Protein AF-A0A3L7NQV0-F1 (afdb_monomer)

Sequence (126 aa):
MAGSDASNGRPDRPSPADWRKSAGLLPAWFTERMAAGPCRFALLLATGQVLVVDAVRDLRQSTGGQVWLDVEIIVPFKKDGFPWGHFPLIKLSADERAICSINAAHVVAAVEVDTWDVPPLQPSED

pLDDT: mean 76.07, std 17.46, range [33.97, 96.19]

Solvent-accessible surface area (backbone atoms only — not comparable to full-atom values): 8012 Å² total; per-residue (Å²): 134,86,81,80,79,78,75,76,86,66,77,73,67,64,51,71,68,57,54,57,76,46,64,80,80,52,61,66,73,57,55,51,50,63,62,73,45,97,51,31,35,39,32,34,32,76,86,60,32,34,42,37,30,57,37,73,49,46,78,46,68,48,99,86,69,51,44,32,38,30,30,33,49,49,68,80,81,64,67,89,82,48,99,56,69,86,46,54,68,60,71,69,93,45,82,93,57,31,69,52,75,42,56,54,90,42,51,75,44,79,42,82,45,80,88,70,73,74,75,77,83,73,76,82,88,125

Foldseek 3Di:
DDDDPPPPPDPDADALVQLVVVPPLDPPVVSVVLNPDFWWKWFQFLVQEIWIFRHFRHWDADPVRWIKTWTFTDDAPDLPQDPPSVTHYDDDPDNVRRIDMDGCVRGPDMDIDDDHDDPPPDPPDD

Radius of gyration: 16.35 Å; Cα contacts (8 Å, |Δi|>4): 176; chains: 1; bounding box: 52×32×45 Å

Secondary structure (DSSP, 8-state):
--------S-PPPPPHHHHHHTTTSS-HHHHHHHHSS--EEEEEETTS-EEEEEEEEEEEE-TTS-EEEEEEE---S-STT-TTTTSPBP--SSGGG-EEEEEGGGEEEEEEE--PPPPP------

Structure (mmCIF, N/CA/C/O backbone):
data_AF-A0A3L7NQV0-F1
#
_entry.id   AF-A0A3L7NQV0-F1
#
loop_
_atom_site.group_PDB
_atom_site.id
_atom_site.type_symbol
_atom_site.label_atom_id
_atom_site.label_alt_id
_atom_site.label_comp_id
_atom_site.label_asym_id
_atom_site.label_entity_id
_atom_site.label_seq_id
_atom_site.pdbx_PDB_ins_code
_atom_site.Cartn_x
_atom_site.Cartn_y
_atom_site.Cartn_z
_atom_site.occupancy
_atom_site.B_iso_or_equiv
_atom_site.auth_seq_id
_atom_site.auth_comp_id
_atom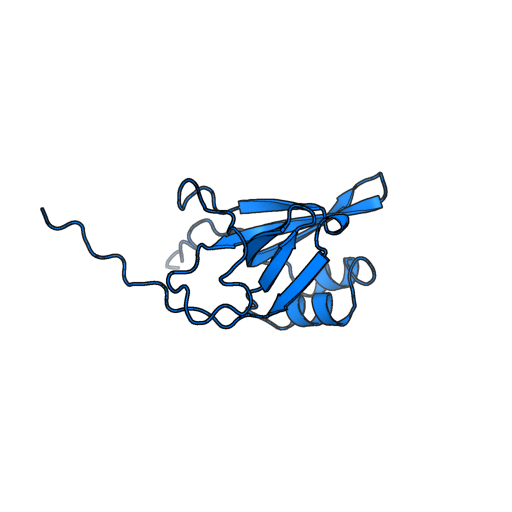_site.auth_asym_id
_atom_site.auth_atom_id
_atom_site.pdbx_PDB_model_num
ATOM 1 N N . MET A 1 1 ? 40.635 10.539 7.279 1.00 38.69 1 MET A N 1
ATOM 2 C CA . MET A 1 1 ? 39.639 11.533 6.828 1.00 38.69 1 MET A CA 1
ATOM 3 C C . MET A 1 1 ? 38.465 10.753 6.278 1.00 38.69 1 MET A C 1
ATOM 5 O O . MET A 1 1 ? 38.635 10.052 5.292 1.00 38.69 1 MET A O 1
ATOM 9 N N . ALA A 1 2 ? 37.349 10.753 7.007 1.00 34.44 2 ALA A N 1
ATOM 10 C CA . ALA A 1 2 ? 36.142 10.027 6.637 1.00 34.44 2 ALA A CA 1
ATOM 11 C C . ALA A 1 2 ? 35.457 10.751 5.468 1.00 34.44 2 ALA A C 1
ATOM 13 O O . ALA A 1 2 ? 35.152 11.938 5.576 1.00 34.44 2 ALA A O 1
ATOM 14 N N . GLY A 1 3 ? 35.276 10.044 4.353 1.00 33.97 3 GLY A N 1
ATOM 15 C CA . GLY A 1 3 ? 34.440 10.486 3.243 1.00 33.97 3 GLY A CA 1
ATOM 16 C C . GLY A 1 3 ? 32.980 10.315 3.636 1.00 33.97 3 GLY A C 1
ATOM 17 O O . GLY A 1 3 ? 32.538 9.207 3.918 1.00 33.97 3 GLY A O 1
ATOM 18 N N . SER A 1 4 ? 32.279 11.438 3.723 1.00 39.78 4 SER A N 1
ATOM 19 C CA . SER A 1 4 ? 30.848 11.546 3.979 1.00 39.78 4 SER A CA 1
ATOM 20 C C . SER A 1 4 ? 30.083 10.921 2.809 1.00 39.78 4 SER A C 1
ATOM 22 O O . SER A 1 4 ? 30.023 11.515 1.731 1.00 39.78 4 SER A O 1
ATOM 24 N N . ASP A 1 5 ? 29.506 9.742 3.028 1.00 37.88 5 ASP A N 1
ATOM 25 C CA . ASP A 1 5 ? 28.511 9.146 2.140 1.00 37.88 5 ASP A CA 1
ATOM 26 C C . ASP A 1 5 ? 27.219 9.957 2.305 1.00 37.88 5 ASP A C 1
ATOM 28 O O . ASP A 1 5 ? 26.475 9.809 3.277 1.00 37.88 5 ASP A O 1
ATOM 32 N N . ALA A 1 6 ? 27.009 10.915 1.407 1.00 39.97 6 ALA A N 1
ATOM 33 C CA . ALA A 1 6 ? 25.783 11.689 1.348 1.00 39.97 6 ALA A CA 1
ATOM 34 C C . ALA A 1 6 ? 24.663 10.768 0.845 1.00 39.97 6 ALA A C 1
ATOM 36 O O . ALA A 1 6 ? 24.399 10.681 -0.353 1.00 39.97 6 ALA A O 1
ATOM 37 N N . SER A 1 7 ? 24.011 10.049 1.760 1.00 43.22 7 SER A N 1
ATOM 38 C CA . SER A 1 7 ? 22.772 9.342 1.462 1.00 43.22 7 SER A CA 1
ATOM 39 C C . SER A 1 7 ? 21.726 10.380 1.054 1.00 43.22 7 SER A C 1
ATOM 41 O O . SER A 1 7 ? 21.196 11.107 1.895 1.00 43.22 7 SER A O 1
ATOM 43 N N . ASN A 1 8 ? 21.472 10.486 -0.249 1.00 38.91 8 ASN A N 1
ATOM 44 C CA . ASN A 1 8 ? 20.402 11.281 -0.841 1.00 38.91 8 ASN A CA 1
ATOM 45 C C . ASN A 1 8 ? 19.089 11.047 -0.091 1.00 38.91 8 ASN A C 1
ATOM 47 O O . ASN A 1 8 ? 18.464 10.028 -0.351 1.00 38.91 8 ASN A O 1
ATOM 51 N N . GLY A 1 9 ? 18.715 11.960 0.817 1.00 39.72 9 GLY A N 1
ATOM 52 C CA . GLY A 1 9 ? 17.371 12.335 1.298 1.00 39.72 9 GLY A CA 1
ATOM 53 C C . GLY A 1 9 ? 16.260 11.287 1.470 1.00 39.72 9 GLY A C 1
ATOM 54 O O . GLY A 1 9 ? 15.111 11.674 1.665 1.00 39.72 9 GLY A O 1
ATOM 55 N N . ARG A 1 10 ? 16.541 9.989 1.371 1.00 47.41 10 ARG A N 1
ATOM 56 C CA . ARG A 1 10 ? 15.562 8.913 1.402 1.00 47.41 10 ARG A CA 1
ATOM 57 C C . ARG A 1 10 ? 15.333 8.616 2.881 1.00 47.41 10 ARG A C 1
ATOM 59 O O . ARG A 1 10 ? 16.274 8.159 3.524 1.00 47.41 10 ARG A O 1
ATOM 66 N N . PRO A 1 11 ? 14.147 8.907 3.447 1.00 53.53 11 PRO A N 1
ATOM 67 C CA . PRO A 1 11 ? 13.885 8.574 4.838 1.00 53.53 11 PRO A CA 1
ATOM 68 C C . PRO A 1 11 ? 14.096 7.074 5.048 1.00 53.53 11 PRO A C 1
ATOM 70 O O . PRO A 1 11 ? 13.765 6.263 4.169 1.00 53.53 11 PRO A O 1
ATOM 73 N N . ASP A 1 12 ? 14.674 6.730 6.196 1.00 62.97 12 ASP A N 1
ATOM 74 C CA . ASP A 1 12 ? 15.026 5.356 6.524 1.00 62.97 12 ASP A CA 1
ATOM 75 C C . ASP A 1 12 ? 13.792 4.457 6.452 1.00 62.97 12 ASP A C 1
ATOM 77 O O . ASP A 1 12 ? 12.693 4.800 6.893 1.00 62.97 12 ASP A O 1
ATOM 81 N N . ARG A 1 13 ? 13.972 3.284 5.847 1.00 64.19 13 ARG A N 1
ATOM 82 C CA . ARG A 1 13 ? 12.953 2.237 5.856 1.00 64.19 13 ARG A CA 1
ATOM 83 C C . ARG A 1 13 ? 12.693 1.812 7.310 1.00 64.19 13 ARG A C 1
ATOM 85 O O . ARG A 1 13 ? 13.658 1.728 8.072 1.00 64.19 13 ARG A O 1
ATOM 92 N N . PRO A 1 14 ? 11.452 1.450 7.684 1.00 68.56 14 PRO A N 1
ATOM 93 C CA . PRO A 1 14 ? 11.176 0.947 9.021 1.00 68.56 14 PRO A CA 1
ATOM 94 C C . PRO A 1 14 ? 12.053 -0.247 9.350 1.00 68.56 14 PRO A C 1
ATOM 96 O O . PRO A 1 14 ? 12.243 -1.156 8.528 1.00 68.56 14 PRO A O 1
ATOM 99 N N . SER A 1 15 ? 12.576 -0.245 10.570 1.00 68.31 15 SER A N 1
ATOM 100 C CA . SER A 1 15 ? 13.364 -1.359 11.062 1.00 68.31 15 SER A CA 1
ATOM 101 C C . SER A 1 15 ? 12.467 -2.591 11.254 1.00 68.31 15 SER A C 1
ATOM 103 O O . SER A 1 15 ? 11.254 -2.468 11.460 1.00 68.31 15 SER A O 1
ATOM 105 N N . PRO A 1 16 ? 13.029 -3.811 11.288 1.00 66.75 16 PRO A N 1
ATOM 106 C CA . PRO A 1 16 ? 12.263 -5.006 11.646 1.00 66.75 16 PRO A CA 1
ATOM 107 C C . PRO A 1 16 ? 11.534 -4.896 12.999 1.00 66.75 16 PRO A C 1
ATOM 109 O O . PRO A 1 16 ? 10.512 -5.549 13.207 1.00 66.75 16 PRO A O 1
ATOM 112 N N . ALA A 1 17 ? 12.039 -4.079 13.931 1.00 66.06 17 ALA A N 1
ATOM 113 C CA . ALA A 1 17 ? 11.398 -3.836 15.220 1.00 66.06 17 ALA A CA 1
ATOM 114 C C . ALA A 1 17 ? 10.131 -2.970 15.097 1.00 66.06 17 ALA A C 1
ATOM 116 O O . ALA A 1 17 ? 9.174 -3.190 15.841 1.00 66.06 17 ALA A O 1
ATOM 117 N N . ASP A 1 18 ? 10.091 -2.043 14.139 1.00 71.06 18 ASP A N 1
ATOM 118 C CA . ASP A 1 18 ? 8.918 -1.203 13.867 1.00 71.06 18 ASP A CA 1
ATOM 119 C C . ASP A 1 18 ? 7.783 -2.031 13.246 1.00 71.06 18 ASP A C 1
ATOM 121 O O . ASP A 1 18 ? 6.617 -1.899 13.630 1.00 71.06 18 ASP A O 1
ATOM 125 N N . TRP A 1 19 ? 8.129 -3.016 12.410 1.00 73.12 19 TRP A N 1
ATOM 126 C CA . TRP A 1 19 ? 7.156 -3.979 11.883 1.00 73.12 19 TRP A CA 1
ATOM 127 C C . TRP A 1 19 ? 6.572 -4.919 12.936 1.00 73.12 19 TRP A C 1
ATOM 129 O O . TRP A 1 19 ? 5.418 -5.325 12.823 1.00 73.12 19 TRP A O 1
ATOM 139 N N . ARG A 1 20 ? 7.312 -5.222 14.007 1.00 67.75 20 ARG A N 1
ATOM 140 C CA . ARG A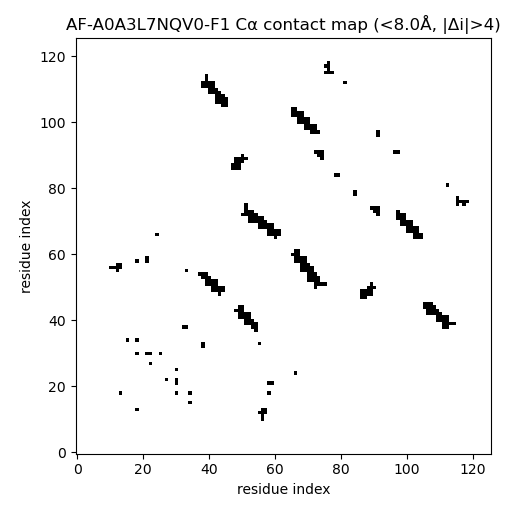 1 20 ? 6.776 -6.016 15.125 1.00 67.75 20 ARG A CA 1
ATOM 141 C C . ARG A 1 20 ? 5.741 -5.253 15.948 1.00 67.75 20 ARG A C 1
ATOM 143 O O . ARG A 1 20 ? 4.780 -5.863 16.398 1.00 67.75 20 ARG A O 1
ATOM 150 N N . LYS A 1 21 ? 5.893 -3.934 16.117 1.00 68.62 21 LYS A N 1
ATOM 151 C CA . LYS A 1 21 ? 4.872 -3.085 16.773 1.00 68.62 21 LYS A CA 1
ATOM 152 C C . LYS A 1 21 ? 3.583 -2.989 15.952 1.00 68.62 21 LYS A C 1
ATOM 154 O O . LYS A 1 21 ? 2.516 -2.754 16.501 1.00 68.62 21 LYS A O 1
ATOM 159 N N . SER A 1 22 ? 3.713 -3.205 14.649 1.00 70.81 22 SER A N 1
ATOM 160 C CA . SER A 1 22 ? 2.640 -3.237 13.659 1.00 70.81 22 SER A CA 1
ATOM 161 C C . SER A 1 22 ? 1.949 -4.602 13.534 1.00 70.81 22 SER A C 1
ATOM 163 O O . SER A 1 22 ? 1.016 -4.756 12.741 1.00 70.81 22 SER A O 1
ATOM 165 N N . ALA A 1 23 ? 2.410 -5.611 14.283 1.00 70.31 23 ALA A N 1
ATOM 166 C CA . ALA A 1 23 ? 1.860 -6.957 14.231 1.00 70.31 23 ALA A CA 1
ATOM 167 C C . ALA A 1 23 ? 0.371 -6.947 14.613 1.00 70.31 23 ALA A C 1
ATOM 169 O O . ALA A 1 23 ? -0.010 -6.464 15.676 1.00 70.31 23 ALA A O 1
ATOM 170 N N . GLY A 1 24 ? -0.472 -7.483 13.727 1.00 81.12 24 GLY A N 1
ATOM 171 C CA . GLY A 1 24 ? -1.922 -7.562 13.923 1.00 81.12 24 GLY A CA 1
ATOM 172 C C . GLY A 1 24 ? -2.732 -6.396 13.345 1.00 81.12 24 GLY A C 1
ATOM 173 O O . GLY A 1 24 ? -3.955 -6.494 13.314 1.00 81.12 24 GLY A O 1
ATOM 174 N N . LEU A 1 25 ? -2.095 -5.331 12.839 1.00 87.31 25 LEU A N 1
ATOM 175 C CA . LEU A 1 25 ? -2.802 -4.249 12.130 1.00 87.31 25 LEU A CA 1
ATOM 176 C C . LEU A 1 25 ? -3.147 -4.610 10.678 1.00 87.31 25 LEU A C 1
ATOM 178 O O . LEU A 1 25 ? -4.062 -4.036 10.091 1.00 87.31 25 LEU A O 1
ATOM 182 N N . LEU A 1 26 ? -2.406 -5.552 10.097 1.00 86.94 26 LEU A N 1
ATOM 183 C CA . LEU A 1 26 ? -2.562 -6.040 8.730 1.00 86.94 26 LEU A CA 1
ATOM 184 C C . LEU A 1 26 ? -2.516 -7.575 8.717 1.00 86.94 26 LEU A C 1
ATOM 186 O O . LEU A 1 26 ? -2.051 -8.180 9.690 1.00 86.94 26 LEU A 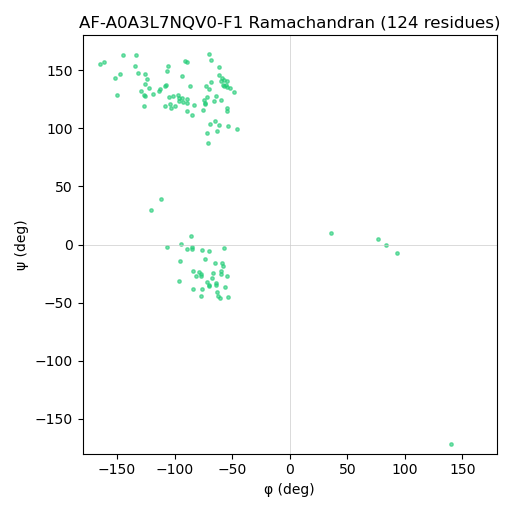O 1
ATOM 190 N N . PRO A 1 27 ? -2.972 -8.224 7.628 1.00 87.19 27 PRO A N 1
ATOM 191 C CA . PRO A 1 27 ? -2.804 -9.662 7.457 1.00 87.19 27 PRO A CA 1
ATOM 192 C C . PRO A 1 27 ? -1.342 -10.083 7.645 1.00 87.19 27 PRO A C 1
ATOM 194 O O . PRO A 1 27 ? -0.442 -9.460 7.081 1.00 87.19 27 PRO A O 1
ATOM 197 N N . ALA A 1 28 ? -1.113 -11.162 8.403 1.00 87.19 28 ALA A N 1
ATOM 198 C CA . ALA A 1 28 ? 0.231 -11.601 8.792 1.00 87.19 28 ALA A CA 1
ATOM 199 C C . ALA A 1 28 ? 1.172 -11.777 7.589 1.00 87.19 28 ALA A C 1
ATOM 201 O O . ALA A 1 28 ? 2.278 -11.244 7.602 1.00 87.19 28 ALA A O 1
ATOM 202 N N . TRP A 1 29 ? 0.691 -12.412 6.511 1.00 86.81 29 TRP A N 1
ATOM 203 C CA . TRP A 1 29 ? 1.464 -12.611 5.279 1.00 86.81 29 TRP A CA 1
ATOM 204 C C . TRP A 1 29 ? 1.983 -11.293 4.685 1.00 86.81 29 TRP A C 1
ATOM 206 O O . TRP A 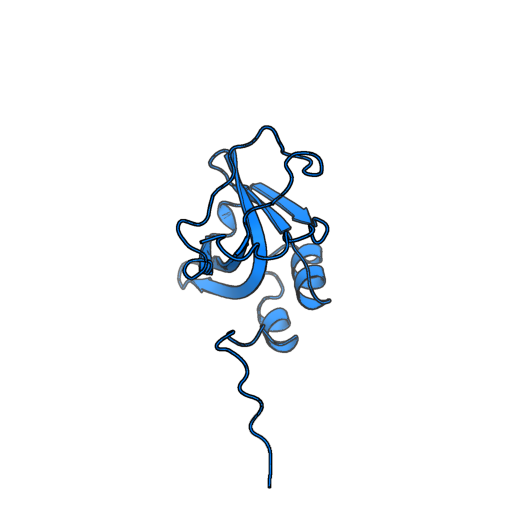1 29 ? 3.093 -11.238 4.159 1.00 86.81 29 TRP A O 1
ATOM 216 N N . PHE A 1 30 ? 1.193 -10.220 4.776 1.00 85.88 30 PHE A N 1
ATOM 217 C CA . PHE A 1 30 ? 1.517 -8.933 4.175 1.00 85.88 30 PHE A CA 1
ATOM 218 C C . PHE A 1 30 ? 2.570 -8.203 5.010 1.00 85.88 30 PHE A C 1
ATOM 220 O O . PHE A 1 30 ? 3.568 -7.726 4.471 1.00 85.88 30 PHE A O 1
ATOM 227 N N . THR A 1 31 ? 2.412 -8.192 6.338 1.00 86.06 31 THR A N 1
ATOM 228 C CA . THR A 1 31 ? 3.415 -7.640 7.261 1.00 86.06 31 THR A CA 1
ATOM 229 C C . THR A 1 31 ? 4.738 -8.400 7.186 1.00 86.06 31 THR A C 1
ATOM 231 O O . THR A 1 31 ? 5.797 -7.778 7.118 1.00 86.06 31 THR A O 1
ATOM 234 N N . GLU A 1 32 ? 4.695 -9.733 7.149 1.00 85.69 32 GLU A N 1
ATOM 235 C CA . GLU A 1 32 ? 5.884 -10.575 6.988 1.00 85.69 32 GLU A CA 1
ATOM 236 C C . GLU A 1 32 ? 6.593 -10.280 5.667 1.00 85.69 32 GLU A C 1
ATOM 238 O O . GLU A 1 32 ? 7.809 -10.061 5.652 1.00 85.69 32 GLU A O 1
ATOM 243 N N . ARG A 1 33 ? 5.841 -10.180 4.562 1.00 85.12 33 ARG A N 1
ATOM 244 C CA . ARG A 1 33 ? 6.427 -9.873 3.257 1.00 85.12 33 ARG A CA 1
ATOM 245 C C . ARG A 1 33 ? 7.072 -8.488 3.221 1.00 85.12 33 ARG A C 1
ATOM 247 O O . ARG A 1 33 ? 8.171 -8.365 2.679 1.00 85.12 33 ARG A O 1
ATOM 254 N N . MET A 1 34 ? 6.444 -7.477 3.824 1.00 81.81 34 MET A N 1
ATOM 255 C CA . MET A 1 34 ? 7.014 -6.130 3.960 1.00 81.81 34 MET A CA 1
ATOM 256 C C . MET A 1 34 ? 8.282 -6.101 4.822 1.00 81.81 34 MET A C 1
ATOM 258 O O . MET A 1 34 ? 9.185 -5.305 4.558 1.00 81.81 34 MET A O 1
ATOM 262 N N . ALA A 1 35 ? 8.384 -6.964 5.835 1.00 80.88 35 ALA A N 1
ATOM 263 C CA . ALA A 1 35 ? 9.565 -7.058 6.690 1.00 80.88 35 ALA A CA 1
ATOM 264 C C . ALA A 1 35 ? 10.735 -7.810 6.026 1.00 80.88 35 ALA A C 1
ATOM 266 O O . ALA A 1 35 ? 11.891 -7.543 6.353 1.00 80.88 35 ALA A O 1
ATOM 267 N N . ALA A 1 36 ? 10.454 -8.721 5.088 1.00 82.62 36 ALA A N 1
ATOM 268 C CA . ALA A 1 36 ? 11.438 -9.638 4.505 1.00 82.62 36 ALA A CA 1
ATOM 269 C C . ALA A 1 36 ? 12.436 -9.007 3.512 1.00 82.62 36 ALA A C 1
ATOM 271 O O . ALA A 1 36 ? 13.424 -9.644 3.157 1.00 82.62 36 ALA A O 1
ATOM 272 N N . GLY A 1 37 ? 12.212 -7.778 3.041 1.00 74.38 37 GLY A N 1
ATOM 273 C CA . GLY A 1 37 ? 13.103 -7.124 2.074 1.00 74.38 37 GLY A CA 1
ATOM 274 C C . GLY A 1 37 ? 12.341 -6.336 1.014 1.00 74.38 37 GLY A C 1
ATOM 275 O O . GLY A 1 37 ? 11.144 -6.113 1.181 1.00 74.38 37 GLY A O 1
ATOM 276 N N . PRO A 1 38 ? 13.011 -5.821 -0.032 1.00 74.38 38 PRO A N 1
ATOM 277 C CA . PRO A 1 38 ? 12.356 -5.068 -1.102 1.00 74.38 38 PRO A CA 1
ATOM 278 C C . PRO A 1 38 ? 11.110 -5.800 -1.621 1.00 74.38 38 PRO A C 1
ATOM 280 O O . PRO A 1 38 ? 11.135 -7.010 -1.854 1.00 74.38 38 PRO A O 1
ATOM 283 N N . CYS A 1 39 ? 10.004 -5.075 -1.725 1.00 79.06 39 CYS A N 1
ATOM 284 C CA . CYS A 1 39 ? 8.715 -5.595 -2.159 1.00 79.06 39 CYS A CA 1
ATOM 285 C C . CYS A 1 39 ? 7.950 -4.470 -2.838 1.00 79.06 39 CYS A C 1
ATOM 287 O O . CYS A 1 39 ? 7.798 -3.397 -2.254 1.00 79.06 39 CYS A O 1
ATOM 289 N N . ARG A 1 40 ? 7.452 -4.740 -4.041 1.00 86.94 40 ARG A N 1
ATOM 290 C CA . ARG A 1 40 ? 6.565 -3.834 -4.757 1.00 86.94 40 ARG A CA 1
ATOM 291 C C . ARG A 1 40 ? 5.168 -4.429 -4.751 1.00 86.94 40 ARG A C 1
ATOM 293 O O . ARG A 1 40 ? 5.001 -5.627 -4.975 1.00 86.94 40 ARG A O 1
ATOM 300 N N . PHE A 1 41 ? 4.169 -3.600 -4.489 1.00 89.00 41 PHE A N 1
ATOM 301 C CA . PHE A 1 41 ? 2.783 -4.049 -4.423 1.00 89.00 41 PHE A CA 1
ATOM 302 C C . PHE A 1 41 ? 1.891 -3.246 -5.352 1.00 89.00 41 PHE A C 1
ATOM 304 O O . PHE A 1 41 ? 1.970 -2.024 -5.417 1.00 89.00 41 PHE A O 1
ATOM 311 N N . ALA A 1 42 ? 0.990 -3.947 -6.023 1.00 89.94 42 ALA A N 1
ATOM 312 C CA . ALA A 1 42 ? -0.197 -3.387 -6.633 1.00 89.94 42 ALA A CA 1
ATOM 313 C C . ALA A 1 42 ? -1.339 -3.405 -5.618 1.00 89.94 42 ALA A C 1
ATOM 315 O O . ALA A 1 42 ? -1.713 -4.472 -5.127 1.00 89.94 42 ALA A O 1
ATOM 316 N N . LEU A 1 43 ? -1.904 -2.239 -5.318 1.00 92.06 43 LEU A N 1
ATOM 317 C CA . LEU A 1 43 ? -3.040 -2.088 -4.415 1.00 92.06 43 LEU A CA 1
ATOM 318 C C . LEU A 1 43 ? -4.289 -1.723 -5.218 1.00 92.06 43 LEU A C 1
ATOM 320 O O . LEU A 1 43 ? -4.312 -0.677 -5.870 1.00 92.06 43 LEU A O 1
ATOM 324 N N . LEU A 1 44 ? -5.327 -2.566 -5.171 1.00 93.00 44 LEU A N 1
ATOM 325 C CA . LEU A 1 44 ? -6.641 -2.241 -5.734 1.00 93.00 44 LEU A CA 1
ATOM 326 C C . LEU A 1 44 ? -7.370 -1.428 -4.690 1.00 93.00 44 LEU A C 1
ATOM 328 O O . LEU A 1 44 ? -7.605 -1.920 -3.586 1.00 93.00 44 LEU A O 1
ATOM 332 N N . LEU A 1 45 ? -7.746 -0.208 -5.033 1.00 94.50 45 LEU A N 1
ATOM 333 C CA . LEU A 1 45 ? -8.494 0.646 -4.133 1.00 94.50 45 LEU A CA 1
ATOM 334 C C . LEU A 1 45 ? -9.996 0.431 -4.306 1.00 94.50 45 LEU A C 1
ATOM 336 O O . LEU A 1 45 ? -10.473 0.051 -5.374 1.00 94.50 45 LEU A O 1
ATOM 340 N N . ALA A 1 46 ? -10.761 0.759 -3.268 1.00 96.19 46 ALA A N 1
ATOM 341 C CA . ALA A 1 46 ? -12.223 0.743 -3.297 1.00 96.19 46 ALA A CA 1
ATOM 342 C C . ALA A 1 46 ? -12.821 1.656 -4.389 1.00 96.19 46 ALA A C 1
ATOM 344 O O . ALA A 1 46 ? -13.967 1.474 -4.784 1.00 96.19 46 ALA A O 1
ATOM 345 N N . THR A 1 47 ? -12.043 2.610 -4.913 1.00 94.75 47 THR A N 1
ATOM 346 C CA . THR A 1 47 ? -12.412 3.450 -6.064 1.00 94.75 47 THR A CA 1
ATOM 347 C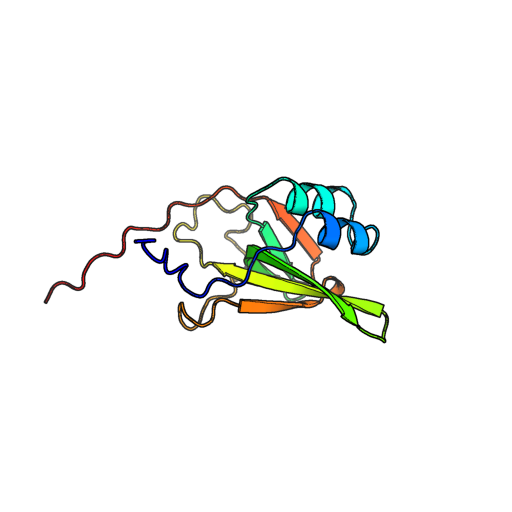 C . THR A 1 47 ? -12.315 2.723 -7.411 1.00 94.75 47 THR A C 1
ATOM 349 O O . THR A 1 47 ? -12.645 3.304 -8.442 1.00 94.75 47 THR A O 1
ATOM 352 N N . GLY A 1 48 ? -11.828 1.479 -7.435 1.00 92.31 48 GLY A N 1
ATOM 353 C CA . GLY A 1 48 ? -11.515 0.735 -8.656 1.00 92.31 48 GLY A CA 1
ATOM 354 C C . GLY A 1 48 ? -10.213 1.180 -9.328 1.00 92.31 48 GLY A C 1
ATOM 355 O O . GLY A 1 48 ? -9.895 0.708 -10.415 1.00 92.31 48 GLY A O 1
ATOM 356 N N . GLN A 1 49 ? -9.458 2.089 -8.711 1.00 92.44 49 GLN A N 1
ATOM 357 C CA . GLN A 1 49 ? -8.151 2.514 -9.202 1.00 92.44 49 GLN A CA 1
ATOM 358 C C . GLN A 1 49 ? -7.042 1.659 -8.599 1.00 92.44 49 GLN A C 1
ATOM 360 O O . GLN A 1 49 ? -7.197 1.083 -7.521 1.00 92.44 49 GLN A O 1
ATOM 365 N N . VAL A 1 50 ? -5.902 1.621 -9.278 1.00 91.06 50 VAL A N 1
ATOM 366 C CA . VAL A 1 50 ? -4.726 0.885 -8.825 1.00 91.06 50 VAL A CA 1
ATOM 367 C C . VAL A 1 50 ? -3.613 1.841 -8.460 1.00 91.06 50 VAL A C 1
ATOM 369 O O . VAL A 1 50 ? -3.289 2.750 -9.224 1.00 91.06 50 VAL A O 1
ATOM 372 N N . LEU A 1 51 ? -2.998 1.594 -7.311 1.00 91.44 51 LEU A N 1
ATOM 373 C CA . LEU A 1 51 ? -1.780 2.261 -6.893 1.00 91.44 51 LEU A CA 1
ATOM 374 C C . LEU A 1 51 ? -0.641 1.251 -6.835 1.00 91.44 51 LEU A C 1
ATOM 376 O O . LEU A 1 51 ? -0.800 0.178 -6.256 1.00 91.44 51 LEU A O 1
ATOM 380 N N . VAL A 1 52 ? 0.505 1.596 -7.414 1.00 89.69 52 VAL A N 1
ATOM 381 C CA . VAL A 1 52 ? 1.699 0.753 -7.339 1.00 89.69 52 VAL A CA 1
ATOM 382 C C . VAL A 1 52 ? 2.658 1.360 -6.329 1.00 89.69 52 VAL A C 1
ATOM 384 O O . VAL A 1 52 ? 3.079 2.505 -6.467 1.00 89.69 52 VAL A O 1
ATOM 387 N N . VAL A 1 53 ? 2.978 0.578 -5.307 1.00 90.12 53 VAL A N 1
ATOM 388 C CA . VAL A 1 53 ? 3.821 0.948 -4.175 1.00 90.12 53 VAL A CA 1
ATOM 389 C C . VAL A 1 53 ? 5.192 0.326 -4.358 1.00 90.12 53 VAL A C 1
ATOM 391 O O . VAL A 1 53 ? 5.293 -0.896 -4.371 1.00 90.12 53 VAL A O 1
ATOM 394 N N . ASP A 1 54 ? 6.229 1.152 -4.471 1.00 87.06 54 ASP A N 1
ATOM 395 C CA . ASP A 1 54 ? 7.630 0.721 -4.519 1.00 87.06 54 ASP A CA 1
ATOM 396 C C . ASP A 1 54 ? 8.163 0.322 -3.140 1.00 87.06 54 ASP A C 1
ATOM 398 O O . ASP A 1 54 ? 8.910 -0.645 -3.006 1.00 87.06 54 ASP A O 1
ATOM 402 N N . ALA A 1 55 ? 7.757 1.056 -2.104 1.00 85.62 55 ALA A N 1
ATOM 403 C CA . ALA A 1 55 ? 8.160 0.788 -0.733 1.00 85.62 55 ALA A CA 1
ATOM 404 C C . ALA A 1 55 ? 7.100 1.257 0.262 1.00 85.62 55 ALA A C 1
ATOM 406 O O . ALA A 1 55 ? 6.502 2.321 0.099 1.00 85.62 55 ALA A O 1
ATOM 407 N N . VAL A 1 56 ? 6.925 0.499 1.345 1.00 86.94 56 VAL A N 1
ATOM 408 C CA . VAL A 1 56 ? 6.169 0.950 2.518 1.00 86.94 56 VAL A CA 1
ATOM 409 C C . VAL A 1 56 ? 7.145 1.574 3.511 1.00 86.94 56 VAL A C 1
ATOM 411 O O . VAL A 1 56 ? 8.134 0.956 3.912 1.00 86.94 56 VAL A O 1
ATOM 414 N N . ARG A 1 57 ? 6.883 2.836 3.844 1.00 84.88 57 ARG A N 1
ATOM 415 C CA . ARG A 1 57 ? 7.722 3.719 4.657 1.00 84.88 57 ARG A CA 1
ATOM 416 C C . ARG A 1 57 ? 7.324 3.755 6.110 1.00 84.88 57 ARG A C 1
ATOM 418 O O . ARG A 1 57 ? 8.195 3.977 6.930 1.00 84.88 57 ARG A O 1
ATOM 425 N N . ASP A 1 58 ? 6.048 3.581 6.414 1.00 86.94 58 ASP A N 1
ATOM 426 C CA . ASP A 1 58 ? 5.569 3.508 7.787 1.00 86.94 58 ASP A CA 1
ATOM 427 C C . ASP A 1 58 ? 4.186 2.851 7.825 1.00 86.94 58 ASP A C 1
ATOM 429 O O . ASP A 1 58 ? 3.447 2.855 6.833 1.00 86.94 58 ASP A O 1
ATOM 433 N N . LEU A 1 59 ? 3.838 2.302 8.985 1.00 88.06 59 LEU A N 1
ATOM 434 C CA . LEU A 1 59 ? 2.490 1.866 9.307 1.00 88.06 59 LEU A CA 1
ATOM 435 C C . LEU A 1 59 ? 2.062 2.518 10.613 1.00 88.06 59 LEU A C 1
ATOM 437 O O . LEU A 1 59 ? 2.638 2.278 11.672 1.00 88.06 59 LEU A O 1
ATOM 441 N N . ARG A 1 60 ? 0.997 3.310 10.545 1.00 89.88 60 ARG A N 1
ATOM 442 C CA . ARG A 1 60 ? 0.501 4.074 11.687 1.00 89.88 60 ARG A CA 1
ATOM 443 C C . ARG A 1 60 ? -0.950 3.735 11.957 1.00 89.88 60 ARG A C 1
ATOM 445 O O . ARG A 1 60 ? -1.740 3.569 11.033 1.00 89.88 60 ARG A O 1
ATOM 452 N N . GLN A 1 61 ? -1.319 3.681 13.229 1.00 92.38 61 GLN A N 1
ATOM 453 C CA . GLN A 1 61 ? -2.717 3.623 13.632 1.00 92.38 61 GLN A CA 1
ATOM 454 C C . GLN A 1 61 ? -3.133 4.990 14.177 1.00 92.38 61 GLN A C 1
ATOM 456 O O . GLN A 1 61 ? -2.464 5.545 15.049 1.00 92.38 61 GLN A O 1
ATOM 461 N N . SER A 1 62 ? -4.219 5.559 13.654 1.00 91.44 62 SER A N 1
ATOM 462 C CA . SER A 1 62 ? -4.785 6.792 14.201 1.00 91.44 62 SER A CA 1
ATOM 463 C C . SER A 1 62 ? -5.423 6.531 15.568 1.00 91.44 62 SER A C 1
ATOM 465 O O . SER A 1 62 ? -5.748 5.395 15.915 1.00 91.44 62 SER A O 1
ATOM 467 N N . THR A 1 63 ? -5.683 7.588 16.338 1.00 91.50 63 THR A N 1
ATOM 468 C CA . THR A 1 63 ? -6.403 7.486 17.622 1.00 91.50 63 THR A CA 1
ATOM 469 C C . THR A 1 63 ? -7.811 6.901 17.475 1.00 91.50 63 THR A C 1
ATOM 471 O O . THR A 1 63 ? -8.345 6.345 18.428 1.00 91.50 63 THR A O 1
ATOM 474 N N . GLY A 1 64 ? -8.400 6.986 16.277 1.00 92.75 64 GLY A N 1
ATOM 475 C CA . GLY A 1 64 ? -9.677 6.360 15.926 1.00 92.75 64 GLY A CA 1
A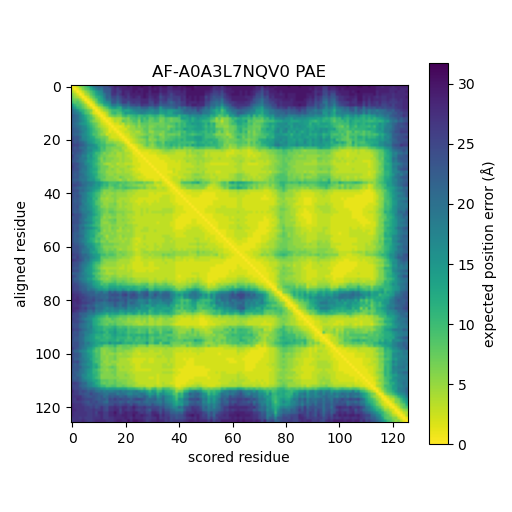TOM 476 C C . GLY A 1 64 ? -9.562 4.906 15.450 1.00 92.75 64 GLY A C 1
ATOM 477 O O . GLY A 1 64 ? -10.542 4.362 14.951 1.00 92.75 64 GLY A O 1
ATOM 478 N N . GLY A 1 65 ? -8.380 4.289 15.538 1.00 92.12 65 GLY A N 1
ATOM 479 C CA . GLY A 1 65 ? -8.144 2.890 15.172 1.00 92.12 65 GLY A CA 1
ATOM 480 C C . GLY A 1 65 ? -7.897 2.635 13.681 1.00 92.12 65 GLY A C 1
ATOM 481 O O . GLY A 1 65 ? -7.665 1.489 13.299 1.00 92.12 65 GLY A O 1
ATOM 482 N N . GLN A 1 66 ? -7.913 3.670 12.836 1.00 94.81 66 GLN A N 1
ATOM 483 C CA . GLN A 1 66 ? -7.686 3.526 11.394 1.00 94.81 66 GLN A CA 1
ATOM 484 C C . GLN A 1 66 ? -6.217 3.237 11.117 1.00 94.81 66 GLN A C 1
ATOM 486 O O . GLN A 1 66 ? -5.345 3.902 11.672 1.00 94.81 66 GLN A O 1
ATOM 491 N N . VAL A 1 67 ? -5.952 2.294 10.221 1.00 93.81 67 VAL A N 1
ATOM 492 C CA . VAL A 1 67 ? -4.596 1.899 9.842 1.00 93.81 67 VAL A CA 1
ATOM 493 C C . VAL A 1 67 ? -4.191 2.635 8.568 1.00 93.81 67 VAL A C 1
ATOM 495 O O . VAL A 1 67 ? -4.896 2.579 7.562 1.00 93.81 67 VAL A O 1
ATOM 498 N N . TRP A 1 68 ? -3.058 3.323 8.616 1.00 94.56 68 TRP A N 1
ATOM 499 C CA . TRP A 1 68 ? -2.513 4.144 7.543 1.00 94.56 68 TRP A CA 1
ATOM 500 C C . TRP A 1 68 ? -1.153 3.614 7.109 1.00 94.56 68 TRP A C 1
ATOM 502 O O . TRP A 1 68 ? -0.273 3.390 7.937 1.00 94.56 68 TRP A O 1
ATOM 512 N N . LEU A 1 69 ? -1.003 3.438 5.801 1.00 92.19 69 LEU A N 1
ATOM 513 C CA . LEU A 1 69 ? 0.232 3.076 5.126 1.00 92.19 69 LEU A CA 1
ATOM 514 C C . LEU A 1 69 ? 0.853 4.341 4.548 1.00 92.19 69 LEU A C 1
ATOM 516 O O . LEU A 1 69 ? 0.244 4.962 3.677 1.00 92.19 69 LEU A O 1
ATOM 520 N N . ASP A 1 70 ? 2.057 4.692 4.984 1.00 91.56 70 ASP A N 1
ATOM 521 C CA . ASP A 1 70 ? 2.868 5.679 4.276 1.00 91.56 70 ASP A CA 1
ATOM 522 C C . ASP A 1 70 ? 3.714 4.944 3.251 1.00 91.56 70 ASP A C 1
ATOM 524 O O . ASP A 1 70 ? 4.423 3.992 3.581 1.00 91.56 70 ASP A O 1
ATOM 528 N N . VAL A 1 71 ? 3.615 5.350 1.993 1.00 90.50 71 VAL A N 1
ATOM 529 C CA . VAL A 1 71 ? 4.189 4.611 0.874 1.00 90.50 71 VAL A CA 1
ATOM 530 C C . VAL A 1 71 ? 4.919 5.531 -0.084 1.00 90.50 71 VAL A C 1
ATOM 532 O O . VAL A 1 71 ? 4.598 6.710 -0.215 1.00 90.50 71 VAL A O 1
ATOM 535 N N . GLU A 1 72 ? 5.890 4.956 -0.777 1.00 89.88 72 GLU A N 1
ATOM 536 C CA . GLU A 1 72 ? 6.452 5.504 -2.001 1.00 89.88 72 GLU A CA 1
ATOM 537 C C . GLU A 1 72 ? 5.774 4.828 -3.192 1.00 89.88 72 GLU A C 1
ATOM 539 O O . GLU A 1 72 ? 5.698 3.598 -3.245 1.00 89.88 72 GLU A O 1
ATOM 544 N N . ILE A 1 73 ? 5.262 5.620 -4.127 1.00 89.50 73 ILE A N 1
ATOM 545 C CA . ILE A 1 73 ? 4.520 5.143 -5.290 1.00 89.50 73 ILE A CA 1
ATOM 546 C C . ILE A 1 73 ? 5.373 5.273 -6.545 1.00 89.50 73 ILE A C 1
ATOM 548 O O . ILE A 1 73 ? 6.193 6.179 -6.669 1.00 89.50 73 ILE A O 1
ATOM 552 N N . ILE A 1 74 ? 5.158 4.372 -7.494 1.00 85.56 74 ILE A N 1
ATOM 553 C CA . ILE A 1 74 ? 5.853 4.360 -8.780 1.00 85.56 74 ILE A CA 1
ATOM 554 C C . ILE A 1 74 ? 4.839 4.204 -9.908 1.00 85.56 74 ILE A C 1
ATOM 556 O O . ILE A 1 74 ? 3.813 3.544 -9.752 1.00 85.56 74 ILE A O 1
ATOM 560 N N . VAL A 1 75 ? 5.118 4.799 -11.067 1.00 79.00 75 VAL A N 1
ATOM 561 C CA . VAL A 1 75 ? 4.318 4.569 -12.275 1.00 79.00 75 VAL A CA 1
ATOM 562 C C . VAL A 1 75 ? 4.992 3.480 -13.121 1.00 79.00 75 VAL A C 1
ATOM 564 O O . VAL A 1 75 ? 6.159 3.643 -13.478 1.00 79.00 75 VAL A O 1
ATOM 567 N N . PRO A 1 76 ? 4.300 2.372 -13.460 1.00 72.00 76 PRO A N 1
ATOM 568 C CA . PRO A 1 76 ? 4.831 1.363 -14.374 1.00 72.00 76 PRO A CA 1
ATOM 569 C C . PRO A 1 76 ? 5.261 1.946 -15.706 1.00 72.00 76 PRO A C 1
ATOM 571 O O . PRO A 1 76 ? 4.517 2.714 -16.313 1.00 72.00 76 PRO A O 1
ATOM 574 N N . PHE A 1 77 ? 6.375 1.443 -16.231 1.00 63.75 77 PHE A N 1
ATOM 575 C CA . PHE A 1 77 ? 6.785 1.718 -17.603 1.00 63.75 77 PHE A CA 1
ATOM 576 C C . PHE A 1 77 ? 6.128 0.788 -18.643 1.00 63.75 77 PHE A C 1
ATOM 578 O O . PHE A 1 77 ? 5.989 1.169 -19.803 1.00 63.75 77 PHE A O 1
ATOM 585 N N . LYS A 1 78 ? 5.660 -0.412 -18.259 1.00 58.84 78 LYS A N 1
ATOM 586 C CA . LYS A 1 78 ? 4.995 -1.356 -19.179 1.00 58.84 78 LYS A CA 1
ATOM 587 C C . LYS A 1 78 ? 3.584 -1.725 -18.734 1.00 58.84 78 LYS A C 1
ATOM 589 O O . LYS A 1 78 ? 3.350 -2.076 -17.582 1.00 58.84 78 LYS A O 1
ATOM 594 N N . LYS A 1 79 ? 2.662 -1.712 -19.701 1.00 53.06 79 LYS A N 1
ATOM 595 C CA . LYS A 1 79 ? 1.264 -2.142 -19.554 1.00 53.06 79 LYS A CA 1
ATOM 596 C C . LYS A 1 79 ? 1.108 -3.673 -19.556 1.00 53.06 79 LYS A C 1
ATOM 598 O O . LYS A 1 79 ? 0.170 -4.183 -18.953 1.00 53.06 79 LYS A O 1
ATOM 603 N N . ASP A 1 80 ? 2.044 -4.395 -20.178 1.00 51.97 80 ASP A N 1
ATOM 604 C CA . ASP A 1 80 ? 1.823 -5.788 -20.608 1.00 51.97 80 ASP A CA 1
ATOM 605 C C . ASP A 1 80 ? 2.167 -6.872 -19.571 1.00 51.97 80 ASP A C 1
ATOM 607 O O . ASP A 1 80 ? 1.918 -8.048 -19.811 1.00 51.97 80 ASP A O 1
ATOM 611 N N . GLY A 1 81 ? 2.711 -6.503 -18.409 1.00 55.28 81 GLY A N 1
ATOM 612 C CA . GLY A 1 81 ? 3.019 -7.448 -17.324 1.00 55.28 81 GLY A CA 1
ATOM 613 C C . GLY A 1 81 ? 2.076 -7.357 -16.126 1.00 55.28 81 GLY A C 1
ATOM 614 O O . GLY A 1 81 ? 2.245 -8.089 -15.155 1.00 55.28 81 GLY A O 1
ATOM 615 N N . PHE A 1 82 ? 1.117 -6.428 -16.147 1.00 59.41 82 PHE A N 1
ATOM 616 C CA . PHE A 1 82 ? 0.282 -6.167 -14.985 1.00 59.41 82 PHE A CA 1
ATOM 617 C C . PHE A 1 82 ? -1.001 -6.990 -15.049 1.00 59.41 82 PHE A C 1
ATOM 619 O O . PHE A 1 82 ? -1.746 -6.843 -16.022 1.00 59.41 82 PHE A O 1
ATOM 626 N N . PRO A 1 83 ? -1.342 -7.778 -14.010 1.00 60.97 83 PRO A N 1
ATOM 627 C CA . PRO A 1 83 ? -2.574 -8.568 -14.019 1.00 60.97 83 PRO A CA 1
ATOM 628 C C . PRO A 1 83 ? -3.827 -7.691 -14.177 1.00 60.97 83 PRO A C 1
ATOM 630 O O . PRO A 1 83 ? -4.909 -8.194 -14.468 1.00 60.97 83 PRO A O 1
ATOM 633 N N . TRP A 1 84 ? -3.702 -6.378 -13.963 1.00 64.19 84 TRP A N 1
ATOM 634 C CA . TRP A 1 84 ? -4.801 -5.429 -13.848 1.00 64.19 84 TRP A CA 1
ATOM 635 C C . TRP A 1 84 ? -4.732 -4.309 -14.899 1.00 64.19 84 TRP A C 1
ATOM 637 O O . TRP A 1 84 ? -5.217 -3.209 -14.652 1.00 64.19 84 TRP A O 1
ATOM 647 N N . GLY A 1 85 ? -4.161 -4.567 -16.084 1.00 65.81 85 GLY A N 1
ATOM 648 C CA . GLY A 1 85 ? -4.032 -3.591 -17.187 1.00 65.81 85 GLY A CA 1
ATOM 649 C C . GLY A 1 85 ? -5.343 -2.956 -17.700 1.00 65.81 85 GLY A C 1
ATOM 650 O O . GLY A 1 85 ? -5.306 -2.087 -18.574 1.00 65.81 85 GLY A O 1
ATOM 651 N N . HIS A 1 86 ? -6.490 -3.371 -17.153 1.00 75.94 86 HIS A N 1
ATOM 652 C CA . HIS A 1 86 ? -7.824 -2.818 -17.396 1.00 75.94 86 HIS A CA 1
ATOM 653 C C . HIS A 1 86 ? -8.270 -1.772 -16.361 1.00 75.94 86 HIS A C 1
ATOM 655 O O . HIS A 1 86 ? -9.247 -1.068 -16.607 1.00 75.94 86 HIS A O 1
ATOM 661 N N . PHE A 1 87 ? -7.593 -1.660 -15.217 1.00 81.94 87 PHE A N 1
ATOM 662 C CA . PHE A 1 87 ? -7.965 -0.718 -14.165 1.00 81.94 87 PHE A CA 1
ATOM 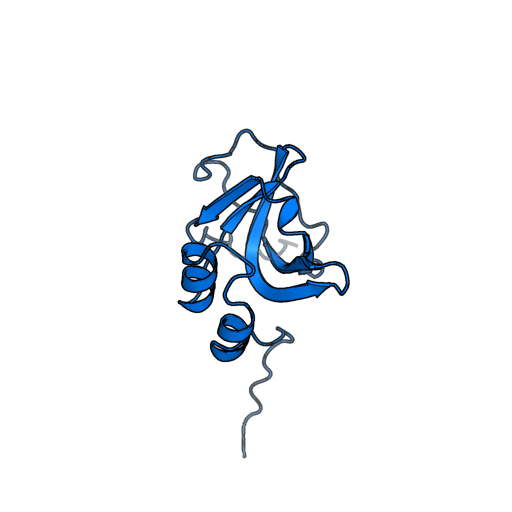663 C C . PHE A 1 87 ? -7.206 0.612 -14.313 1.00 81.94 87 PHE A C 1
ATOM 665 O O . PHE A 1 87 ? -6.035 0.611 -14.705 1.00 81.94 87 PHE A O 1
ATOM 672 N N . PRO A 1 88 ? -7.826 1.763 -13.991 1.00 87.56 88 PRO A N 1
ATOM 673 C CA . PRO A 1 88 ? -7.136 3.047 -14.024 1.00 87.56 88 PRO A CA 1
ATOM 674 C C . PRO A 1 88 ? -5.997 3.093 -13.000 1.00 87.56 88 PRO A C 1
ATOM 676 O O . PRO A 1 88 ? -6.219 2.852 -11.814 1.00 87.56 88 PRO A O 1
ATOM 679 N N . LEU A 1 89 ? -4.788 3.451 -13.435 1.00 86.75 89 LEU A N 1
ATOM 680 C CA . LEU A 1 89 ? -3.656 3.650 -12.532 1.00 86.75 89 LEU A CA 1
ATOM 681 C C . LEU A 1 89 ? -3.629 5.073 -11.974 1.00 86.75 89 LEU A C 1
ATOM 683 O O . LEU A 1 89 ? -3.767 6.045 -12.723 1.00 86.75 89 LEU A O 1
ATOM 687 N N . ILE A 1 90 ? -3.376 5.188 -10.673 1.00 87.81 90 ILE A N 1
ATOM 688 C CA . ILE A 1 90 ? -2.996 6.450 -10.042 1.00 87.81 90 ILE A CA 1
ATOM 689 C C . ILE A 1 90 ? -1.570 6.782 -10.479 1.00 87.81 90 ILE A C 1
ATOM 691 O O . ILE A 1 90 ? -0.662 5.957 -10.376 1.00 87.81 90 ILE A O 1
ATOM 695 N N . LYS A 1 91 ? -1.395 7.995 -11.002 1.00 83.00 91 LYS A N 1
ATOM 696 C CA . LYS A 1 91 ? -0.125 8.488 -11.532 1.00 83.00 91 LYS A CA 1
ATOM 697 C C . LYS A 1 91 ? 0.506 9.498 -10.585 1.00 83.00 91 LYS A C 1
ATOM 699 O O . LYS A 1 91 ? -0.195 10.215 -9.873 1.00 83.00 91 LYS A O 1
ATOM 704 N N . LEU A 1 92 ? 1.827 9.585 -10.659 1.00 82.12 92 LEU A N 1
ATOM 705 C CA . LEU A 1 92 ? 2.599 10.692 -10.113 1.00 82.12 92 LEU A CA 1
ATOM 706 C C . LEU A 1 92 ? 2.322 11.964 -10.915 1.00 82.12 92 LEU A C 1
ATOM 708 O O . LEU A 1 92 ? 2.233 11.919 -12.142 1.00 82.12 92 LEU A O 1
ATOM 712 N N . SER A 1 93 ? 2.211 13.100 -10.230 1.00 79.19 93 SER A N 1
ATOM 713 C CA . SER A 1 93 ? 2.220 14.410 -10.891 1.00 79.19 93 SER A CA 1
ATOM 714 C C . SER A 1 93 ? 3.641 14.888 -11.207 1.00 79.19 93 SER A C 1
ATOM 716 O O . SER A 1 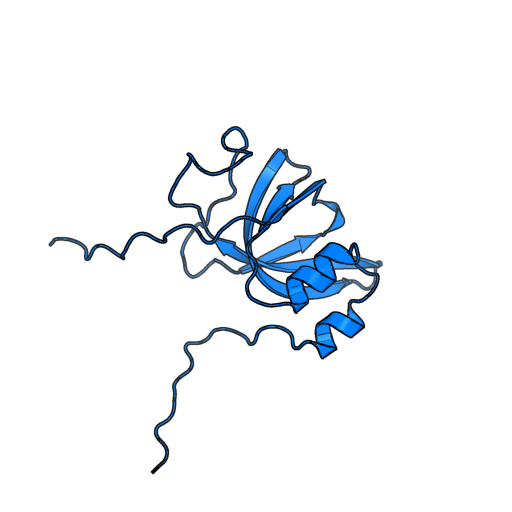93 ? 3.810 15.687 -12.120 1.00 79.19 93 SER A O 1
ATOM 718 N N . ALA A 1 94 ? 4.627 14.435 -10.424 1.00 77.44 94 ALA A N 1
ATOM 719 C CA . ALA A 1 94 ? 6.059 14.691 -10.571 1.00 77.44 94 ALA A CA 1
ATOM 720 C C . ALA A 1 94 ? 6.852 13.693 -9.697 1.00 77.44 94 ALA A C 1
ATOM 722 O O . ALA A 1 94 ? 6.299 13.190 -8.712 1.00 77.44 94 ALA A O 1
ATOM 723 N N . ASP A 1 95 ? 8.113 13.411 -10.033 1.00 72.62 95 ASP A N 1
ATOM 724 C CA . ASP A 1 95 ? 8.933 12.382 -9.364 1.00 72.62 95 ASP A CA 1
ATOM 725 C C . ASP A 1 95 ? 9.209 12.715 -7.891 1.00 72.62 95 ASP A C 1
ATOM 727 O O . ASP A 1 95 ? 9.179 11.843 -7.023 1.00 72.62 95 ASP A O 1
ATOM 731 N N . GLU A 1 96 ? 9.377 13.996 -7.564 1.00 76.88 96 GLU A N 1
ATOM 732 C CA . GLU A 1 96 ? 9.565 14.470 -6.192 1.00 76.88 96 GLU A CA 1
ATOM 733 C C . GLU A 1 96 ? 8.297 14.360 -5.323 1.00 76.88 96 GLU A C 1
ATOM 735 O O . GLU A 1 96 ? 8.335 14.612 -4.118 1.00 76.88 96 GLU A O 1
ATOM 740 N N . ARG A 1 97 ? 7.161 13.964 -5.913 1.00 77.75 97 ARG A N 1
ATOM 741 C CA . ARG A 1 97 ? 5.863 13.790 -5.240 1.00 77.75 97 ARG A CA 1
ATOM 742 C C . ARG A 1 97 ? 5.447 12.322 -5.171 1.00 77.75 97 ARG A C 1
ATOM 744 O O . ARG A 1 97 ? 4.272 11.998 -5.327 1.00 77.75 97 ARG A O 1
ATOM 751 N N . ALA A 1 98 ? 6.412 11.441 -4.913 1.00 85.62 98 ALA A N 1
ATOM 752 C CA . ALA A 1 98 ? 6.187 10.002 -4.838 1.00 85.62 98 ALA A CA 1
ATOM 753 C C . ALA A 1 98 ? 5.707 9.476 -3.482 1.00 85.62 98 ALA A C 1
ATOM 755 O O . ALA A 1 98 ? 5.406 8.294 -3.370 1.00 85.62 98 ALA A O 1
ATOM 756 N N . ILE A 1 99 ? 5.603 10.317 -2.453 1.00 89.81 99 ILE A N 1
ATOM 757 C CA . ILE A 1 99 ? 5.203 9.879 -1.111 1.00 89.81 99 ILE A CA 1
ATOM 758 C C . ILE A 1 99 ? 3.733 10.214 -0.863 1.00 89.81 99 ILE A C 1
ATOM 760 O O . ILE A 1 99 ? 3.320 11.365 -1.008 1.00 89.81 99 ILE A O 1
ATOM 764 N N . CYS A 1 100 ? 2.947 9.223 -0.441 1.00 91.25 100 CYS A N 1
ATOM 765 C CA . CYS A 1 100 ? 1.567 9.436 -0.011 1.00 91.25 100 CYS A CA 1
ATOM 766 C C . CYS A 1 100 ? 1.164 8.513 1.145 1.00 91.25 100 CYS A C 1
ATOM 768 O O . CYS A 1 100 ? 1.789 7.481 1.381 1.00 91.25 100 CYS A O 1
ATOM 770 N N . SER A 1 101 ? 0.073 8.867 1.826 1.00 93.50 101 SER A N 1
ATOM 771 C CA . SER A 1 101 ? -0.549 8.044 2.867 1.00 93.50 101 SER A CA 1
ATOM 772 C C . SER A 1 101 ? -1.863 7.448 2.366 1.00 93.50 101 SER A C 1
ATOM 774 O O . SER A 1 101 ? -2.669 8.151 1.753 1.00 93.50 101 SER A O 1
ATOM 776 N N . ILE A 1 102 ? -2.116 6.172 2.657 1.00 94.69 102 ILE A N 1
ATOM 777 C CA . ILE A 1 102 ? -3.338 5.461 2.257 1.00 94.69 102 ILE A CA 1
ATOM 778 C C . ILE A 1 102 ? -3.936 4.786 3.478 1.00 94.69 102 ILE A C 1
ATOM 780 O O . ILE A 1 102 ? -3.247 4.076 4.207 1.00 94.69 102 ILE A O 1
ATOM 784 N N . ASN A 1 103 ? -5.236 4.956 3.681 1.00 95.69 103 ASN A N 1
ATOM 785 C CA . ASN A 1 103 ? -5.951 4.181 4.682 1.00 95.69 103 ASN A CA 1
ATOM 786 C C . ASN A 1 103 ? -6.127 2.739 4.179 1.00 95.69 103 ASN A C 1
ATOM 788 O O . ASN A 1 103 ? -6.749 2.509 3.138 1.00 95.69 103 ASN A O 1
ATOM 792 N N . ALA A 1 104 ? -5.603 1.772 4.932 1.00 94.19 104 ALA A N 1
ATOM 793 C CA . ALA A 1 104 ? -5.615 0.356 4.578 1.00 94.19 104 ALA A CA 1
ATOM 794 C C . ALA A 1 104 ? -7.038 -0.204 4.403 1.00 94.19 104 ALA A C 1
ATOM 796 O O . ALA A 1 104 ? -7.235 -1.129 3.622 1.00 94.19 104 ALA A O 1
ATOM 797 N N . ALA A 1 105 ? -8.048 0.395 5.046 1.00 94.81 105 ALA A N 1
ATOM 798 C CA . ALA A 1 105 ? -9.451 0.006 4.879 1.00 94.81 105 ALA A CA 1
ATOM 799 C C . ALA A 1 105 ? -9.999 0.259 3.460 1.00 94.81 105 ALA A C 1
ATOM 801 O O . ALA A 1 105 ? -11.047 -0.273 3.103 1.00 94.81 105 ALA A O 1
ATOM 802 N N . HIS A 1 106 ? -9.312 1.069 2.646 1.00 96.12 106 HIS A N 1
ATOM 803 C CA . HIS A 1 106 ? -9.671 1.301 1.246 1.00 96.12 106 HIS A CA 1
ATOM 804 C C . HIS A 1 106 ? -8.929 0.388 0.267 1.00 96.12 106 HIS A C 1
ATOM 806 O O . HIS A 1 106 ? -9.161 0.502 -0.935 1.00 96.12 106 HIS A O 1
ATOM 812 N N . VAL A 1 107 ? -8.070 -0.514 0.749 1.00 94.56 107 VAL A N 1
ATOM 813 C CA . VAL A 1 107 ? -7.396 -1.517 -0.080 1.00 94.56 107 VAL A CA 1
ATOM 814 C C . VAL A 1 107 ? -8.273 -2.765 -0.157 1.00 94.56 107 VAL A C 1
ATOM 816 O O . VAL A 1 107 ? -8.511 -3.439 0.839 1.00 94.56 107 VAL A O 1
ATOM 819 N N . VAL A 1 108 ? -8.756 -3.073 -1.357 1.00 94.38 108 VAL A N 1
ATOM 820 C CA . VAL A 1 108 ? -9.593 -4.245 -1.653 1.00 94.38 108 VAL A CA 1
ATOM 821 C C . VAL A 1 108 ? -8.735 -5.482 -1.898 1.00 94.38 108 VAL A C 1
ATOM 823 O O . VAL A 1 108 ? -9.091 -6.582 -1.485 1.00 94.38 108 VAL A O 1
ATOM 826 N N . ALA A 1 109 ? -7.601 -5.308 -2.575 1.00 91.56 109 ALA A N 1
ATOM 827 C CA . ALA A 1 109 ? -6.665 -6.382 -2.870 1.00 91.56 109 ALA A CA 1
ATOM 828 C C . ALA A 1 109 ? -5.233 -5.848 -2.898 1.00 91.56 109 ALA A C 1
ATOM 830 O O . ALA A 1 109 ? -4.996 -4.721 -3.333 1.00 91.56 109 ALA A O 1
ATOM 831 N N . ALA A 1 110 ? -4.288 -6.680 -2.471 1.00 90.81 110 ALA A N 1
ATOM 832 C CA . ALA A 1 110 ? -2.860 -6.423 -2.573 1.00 90.81 110 ALA A CA 1
ATOM 833 C C . ALA A 1 110 ? -2.202 -7.596 -3.299 1.00 90.81 110 ALA A C 1
ATOM 835 O O . ALA A 1 110 ? -2.405 -8.751 -2.921 1.00 90.81 110 ALA A O 1
ATOM 836 N N . VAL A 1 111 ? -1.433 -7.299 -4.343 1.00 87.56 111 VAL A N 1
ATOM 837 C CA . VAL A 1 111 ? -0.685 -8.293 -5.118 1.00 87.56 111 VAL A CA 1
ATOM 838 C C . VAL A 1 111 ? 0.764 -7.855 -5.170 1.00 87.56 111 VAL A C 1
ATOM 840 O O . VAL A 1 111 ? 1.059 -6.707 -5.495 1.00 87.56 111 VAL A O 1
ATOM 843 N N . GLU A 1 112 ? 1.667 -8.761 -4.825 1.00 85.69 112 GLU A N 1
ATOM 844 C CA . GLU A 1 112 ? 3.090 -8.532 -5.030 1.00 85.69 112 GLU A CA 1
ATOM 845 C C . GLU A 1 112 ? 3.403 -8.563 -6.525 1.00 85.69 112 GLU A C 1
ATOM 847 O O . GLU A 1 112 ? 2.921 -9.435 -7.249 1.00 85.69 112 GLU A O 1
ATOM 852 N N . VAL A 1 113 ? 4.183 -7.592 -6.989 1.00 81.00 113 VAL A N 1
ATOM 853 C CA . VAL A 1 113 ? 4.568 -7.475 -8.394 1.00 81.00 113 VAL A CA 1
ATOM 854 C C . VAL A 1 113 ? 6.079 -7.393 -8.525 1.00 81.00 113 VAL A C 1
ATOM 856 O O . VAL A 1 113 ? 6.754 -6.810 -7.675 1.00 81.00 113 VAL A O 1
ATOM 859 N N . ASP A 1 114 ? 6.601 -7.956 -9.612 1.00 71.62 114 ASP A N 1
ATOM 860 C CA . ASP A 1 114 ? 8.029 -7.907 -9.906 1.00 71.62 114 ASP A CA 1
ATOM 861 C C . ASP A 1 114 ? 8.525 -6.464 -10.074 1.00 71.62 114 ASP A C 1
ATOM 863 O O . ASP A 1 114 ? 7.794 -5.548 -10.478 1.00 71.62 114 ASP A O 1
ATOM 867 N N . THR A 1 115 ? 9.811 -6.257 -9.790 1.00 60.00 115 THR A N 1
ATOM 868 C CA . THR A 1 115 ? 10.509 -5.009 -10.099 1.00 60.00 115 THR A CA 1
ATOM 869 C C . THR A 1 115 ? 10.542 -4.810 -11.609 1.00 60.00 115 THR A C 1
ATOM 871 O O . THR A 1 115 ? 11.369 -5.384 -12.306 1.00 60.00 115 THR A O 1
ATOM 874 N N . TRP A 1 116 ? 9.617 -4.007 -12.125 1.00 61.88 116 TRP A N 1
ATOM 875 C CA . TRP A 1 116 ? 9.646 -3.551 -13.510 1.00 61.88 116 TRP A CA 1
ATOM 876 C C . TRP A 1 116 ? 10.914 -2.765 -13.802 1.00 61.88 116 TRP A C 1
ATOM 878 O O . TRP A 1 116 ? 11.315 -1.932 -12.982 1.00 61.88 116 TRP A O 1
ATOM 888 N N . ASP A 1 117 ? 11.470 -2.991 -14.992 1.00 53.12 117 ASP A N 1
ATOM 889 C CA . ASP A 1 117 ? 12.532 -2.164 -15.548 1.00 53.12 117 ASP A CA 1
ATOM 890 C C . ASP A 1 117 ? 12.071 -0.701 -15.568 1.00 53.12 117 ASP A C 1
ATOM 892 O O . ASP A 1 117 ? 11.083 -0.345 -16.221 1.00 53.12 117 ASP A O 1
ATOM 896 N N . VAL A 1 118 ? 12.786 0.147 -14.828 1.00 47.75 118 VAL A N 1
ATOM 897 C CA . VAL A 1 118 ? 12.718 1.599 -14.994 1.00 47.75 118 VAL A CA 1
ATOM 898 C C . VAL A 1 118 ? 13.496 1.897 -16.277 1.00 47.75 118 VAL A C 1
ATOM 900 O O . VAL A 1 118 ? 14.644 1.455 -16.384 1.00 47.75 118 VAL A O 1
ATOM 903 N N . PRO A 1 119 ? 12.918 2.576 -17.283 1.00 43.53 119 PRO A N 1
ATOM 904 C CA . PRO A 1 119 ? 13.686 2.954 -18.457 1.00 43.53 119 PRO A CA 1
ATOM 905 C C . PRO A 1 119 ? 14.865 3.824 -18.001 1.00 43.53 119 PRO A C 1
ATOM 907 O O . PRO A 1 119 ? 14.704 4.622 -17.072 1.00 43.53 119 PRO A O 1
ATOM 910 N N . PRO A 1 120 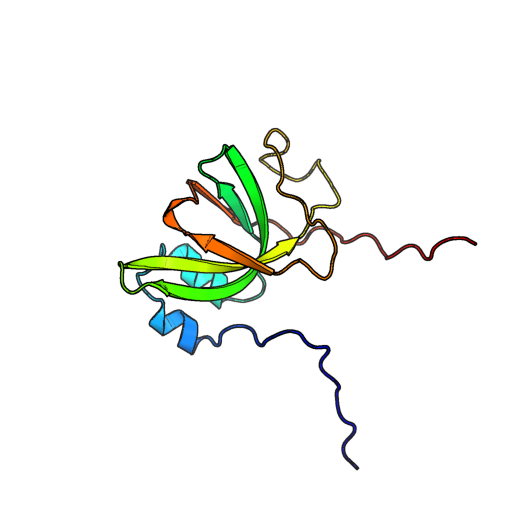? 16.049 3.699 -18.620 1.00 46.88 120 PRO A N 1
ATOM 911 C CA . PRO A 1 120 ? 17.109 4.664 -18.377 1.00 46.88 120 PRO A CA 1
ATOM 912 C C . PRO A 1 120 ? 16.556 6.067 -18.649 1.00 46.88 120 PRO A C 1
ATOM 914 O O . PRO A 1 120 ? 15.851 6.262 -19.642 1.00 46.88 120 PRO A O 1
ATOM 917 N N . LEU A 1 121 ? 16.858 7.021 -17.761 1.00 50.12 121 LEU A N 1
ATOM 918 C CA . LEU A 1 121 ? 16.627 8.443 -18.008 1.00 50.12 121 LEU A CA 1
ATOM 919 C C . LEU A 1 121 ? 17.311 8.767 -19.339 1.00 50.12 121 LEU A C 1
ATOM 921 O O . LEU A 1 121 ? 18.539 8.836 -19.396 1.00 50.12 121 LEU A O 1
ATOM 925 N N . GLN A 1 122 ? 16.546 8.872 -20.425 1.00 55.78 122 GLN A N 1
ATOM 926 C CA . GLN A 1 122 ? 17.112 9.362 -21.671 1.00 55.78 122 GLN A CA 1
ATOM 927 C C . GLN A 1 122 ? 17.487 10.824 -21.414 1.00 55.78 122 GLN A C 1
ATOM 929 O O . GLN A 1 122 ? 16.624 11.582 -20.960 1.00 55.78 122 GLN A O 1
ATOM 934 N N . PRO A 1 123 ? 18.753 11.228 -21.615 1.00 52.00 123 PRO A N 1
ATOM 935 C CA . PRO A 1 123 ? 19.079 12.642 -21.592 1.00 52.00 123 PRO A CA 1
ATOM 936 C C . PRO A 1 123 ? 18.222 13.338 -22.652 1.00 52.00 123 PRO A C 1
ATOM 938 O O . PRO A 1 123 ? 18.026 12.798 -23.741 1.00 52.00 123 PRO A O 1
ATOM 941 N N . SER A 1 124 ? 17.679 14.505 -22.308 1.00 52.97 124 SER A N 1
ATOM 942 C CA . SER A 1 124 ? 17.030 15.387 -23.273 1.00 52.97 124 SER A CA 1
ATOM 943 C C . SER A 1 124 ? 18.019 15.658 -24.404 1.00 52.97 124 SER A C 1
ATOM 945 O O . SER A 1 124 ? 19.085 16.223 -24.158 1.00 52.97 124 SER A O 1
ATOM 947 N N . GLU A 1 125 ? 17.698 15.195 -25.609 1.00 51.38 125 GLU A N 1
ATOM 948 C CA . GLU A 1 125 ? 18.412 15.599 -26.815 1.00 51.38 125 GLU A CA 1
ATOM 949 C C . GLU A 1 125 ? 18.078 17.076 -27.071 1.00 51.38 125 GLU A C 1
ATOM 951 O O . GLU A 1 125 ? 16.967 17.386 -27.503 1.00 51.38 125 GLU A O 1
ATOM 956 N N . ASP A 1 126 ? 19.026 17.959 -26.747 1.00 48.81 126 ASP A N 1
ATOM 957 C CA . ASP A 1 126 ? 19.150 19.309 -27.314 1.00 48.81 126 ASP A CA 1
ATOM 958 C C . ASP A 1 126 ? 20.263 19.305 -28.376 1.00 48.81 126 ASP A C 1
ATOM 960 O O . ASP A 1 126 ? 21.346 18.728 -28.100 1.00 48.81 126 ASP A O 1
#

Mean predicted aligned error: 10.26 Å

Nearest PDB structures (foldseek):
  7ef2-assembly2_B  TM=5.887E-01  e=3.316E-01  Zea mays
  4iur-assembly1_B  TM=6.157E-01  e=9.606E-01  Arabidopsis thaliana
  4iup-assembly2_B  TM=6.152E-01  e=9.023E-01  Arabidopsis thaliana
  4iup-assembly1_A  TM=6.373E-01  e=3.804E+00  Arabidopsis thaliana
  6ieg-assembly1_B  TM=3.698E-01  e=2.279E-01  Homo sapiens